Protein AF-A0A528D653-F1 (afdb_monomer_lite)

pLDDT: mean 91.28, std 4.65, range [61.47, 96.19]

Structure (mmCIF, N/CA/C/O backbone):
data_AF-A0A528D653-F1
#
_entry.id   AF-A0A528D653-F1
#
loop_
_atom_site.group_PDB
_atom_site.id
_atom_site.type_symbol
_atom_site.label_atom_id
_atom_site.label_alt_id
_atom_site.label_comp_id
_atom_site.label_asym_id
_atom_site.label_entity_id
_atom_site.label_seq_id
_atom_site.pdbx_PDB_ins_code
_atom_site.Cartn_x
_atom_site.Cartn_y
_atom_site.Cartn_z
_atom_site.occupancy
_atom_site.B_iso_or_equiv
_atom_site.auth_seq_id
_atom_site.auth_comp_id
_atom_site.auth_asym_id
_atom_site.auth_atom_id
_atom_site.pdbx_PDB_model_num
ATOM 1 N N . ALA A 1 1 ? -11.734 2.068 1.408 1.00 84.12 1 ALA A N 1
ATOM 2 C CA . ALA A 1 1 ? -11.785 2.828 2.677 1.00 84.12 1 ALA A CA 1
ATOM 3 C C . ALA A 1 1 ? -11.985 1.826 3.801 1.00 84.12 1 ALA A C 1
ATOM 5 O O . ALA A 1 1 ? -12.620 0.812 3.550 1.00 84.12 1 ALA A O 1
ATOM 6 N N . VAL A 1 2 ? -11.431 2.078 4.983 1.00 90.12 2 VAL A N 1
ATOM 7 C CA . VAL A 1 2 ? -11.608 1.232 6.172 1.00 90.12 2 VAL A CA 1
ATOM 8 C C . VAL A 1 2 ? -12.634 1.899 7.080 1.00 90.12 2 VAL A C 1
ATOM 10 O O . VAL A 1 2 ? -12.508 3.092 7.370 1.00 90.12 2 VAL A O 1
ATOM 13 N N . LEU A 1 3 ? -13.650 1.144 7.496 1.00 93.19 3 LEU A N 1
ATOM 14 C CA . LEU A 1 3 ? -14.694 1.608 8.404 1.00 93.19 3 LEU A CA 1
ATOM 15 C C . LEU A 1 3 ? -14.457 1.024 9.793 1.00 93.19 3 LEU A C 1
ATOM 17 O O . LEU A 1 3 ? -14.162 -0.159 9.933 1.00 93.19 3 LEU A O 1
ATOM 21 N N . ILE A 1 4 ? -14.611 1.856 10.818 1.00 92.31 4 ILE A N 1
ATOM 22 C CA . ILE A 1 4 ? -14.601 1.417 12.212 1.00 92.31 4 ILE A CA 1
ATOM 23 C C . ILE A 1 4 ? -16.040 1.454 12.704 1.00 92.31 4 ILE A C 1
ATOM 25 O O . ILE A 1 4 ? -16.659 2.522 12.732 1.00 92.31 4 ILE A O 1
ATOM 29 N N . LEU A 1 5 ? -16.559 0.294 13.092 1.00 94.25 5 LEU A N 1
ATOM 30 C CA . LEU A 1 5 ? -17.911 0.133 13.617 1.00 94.25 5 LEU A CA 1
ATOM 31 C C . LEU A 1 5 ? -17.890 0.035 15.147 1.00 94.25 5 LEU A C 1
ATOM 33 O O . LEU A 1 5 ? -16.876 -0.326 15.750 1.00 94.25 5 LEU A O 1
ATOM 37 N N . ASP A 1 6 ? -19.003 0.381 15.786 1.00 90.88 6 ASP A N 1
ATOM 38 C CA . ASP A 1 6 ? -19.249 0.032 17.184 1.00 90.88 6 ASP A CA 1
ATOM 39 C C . ASP A 1 6 ? -19.882 -1.360 17.336 1.00 90.88 6 ASP A C 1
ATOM 41 O O . ASP A 1 6 ? -20.152 -2.060 16.362 1.00 90.88 6 ASP A O 1
ATOM 45 N N . GLU A 1 7 ? -20.127 -1.768 18.582 1.00 89.81 7 GLU A N 1
ATOM 46 C CA . GLU A 1 7 ? -20.712 -3.073 18.924 1.00 89.81 7 GLU A CA 1
ATOM 47 C C . GLU A 1 7 ? -22.117 -3.284 18.338 1.00 89.81 7 GLU A C 1
ATOM 49 O O . GLU A 1 7 ? -22.568 -4.420 18.217 1.00 89.81 7 GLU A O 1
ATOM 54 N N . THR A 1 8 ? -22.805 -2.204 17.958 1.00 91.44 8 THR A N 1
ATOM 55 C CA . THR A 1 8 ? -24.137 -2.238 17.340 1.00 91.44 8 THR A CA 1
ATOM 56 C C . THR A 1 8 ? -24.085 -2.184 15.810 1.00 91.44 8 THR A C 1
ATOM 58 O O . THR A 1 8 ? -25.129 -2.164 15.161 1.00 91.44 8 THR A O 1
ATOM 61 N N . GLY A 1 9 ? -22.881 -2.164 15.224 1.00 87.88 9 GLY A N 1
ATOM 62 C CA . GLY A 1 9 ? -22.661 -2.068 13.780 1.00 87.88 9 GLY A CA 1
ATOM 63 C C . GLY A 1 9 ? -22.779 -0.648 13.225 1.00 87.88 9 GLY A C 1
ATOM 64 O O . GLY A 1 9 ? -22.770 -0.466 12.007 1.00 87.88 9 GLY A O 1
ATOM 65 N N . LYS A 1 10 ? -22.885 0.374 14.083 1.00 92.88 10 LYS A N 1
ATOM 66 C CA . LYS A 1 10 ? -22.959 1.768 13.642 1.00 92.88 10 LYS A CA 1
ATOM 67 C C . LYS A 1 10 ? -21.561 2.306 13.348 1.00 92.88 10 LYS A C 1
ATOM 69 O O . LYS A 1 10 ? -20.612 2.068 14.094 1.00 92.88 10 LYS A O 1
ATOM 74 N N . GLU A 1 11 ? -21.442 3.069 12.266 1.00 91.31 11 GLU A N 1
ATOM 75 C CA . GLU A 1 11 ? -20.186 3.700 11.864 1.00 91.31 11 GLU A CA 1
ATOM 76 C C . GLU A 1 11 ? -19.713 4.726 12.905 1.00 91.31 11 GLU A C 1
ATOM 78 O O . GLU A 1 11 ? -20.441 5.651 13.278 1.00 91.31 11 GLU A O 1
ATOM 83 N N . ARG A 1 12 ? -18.466 4.570 13.358 1.00 91.81 12 ARG A N 1
ATOM 84 C CA . ARG A 1 12 ? -17.766 5.533 14.218 1.00 91.81 12 ARG A CA 1
ATOM 85 C C . ARG A 1 12 ? -16.777 6.396 13.455 1.00 91.81 12 ARG A C 1
ATOM 87 O O . ARG A 1 12 ? -16.592 7.557 13.814 1.00 91.81 12 ARG A O 1
ATOM 94 N N . ALA A 1 13 ? -16.109 5.826 12.458 1.00 89.81 13 ALA A N 1
ATOM 95 C CA . ALA A 1 13 ? -15.137 6.534 11.643 1.00 89.81 13 ALA A CA 1
ATOM 96 C C . ALA A 1 13 ? -14.966 5.861 10.282 1.00 89.81 13 ALA A C 1
ATOM 98 O O . ALA A 1 13 ? -15.038 4.637 10.166 1.00 89.81 13 ALA A O 1
ATOM 99 N N . THR A 1 14 ? -14.638 6.677 9.284 1.00 92.38 14 THR A N 1
ATOM 100 C CA . THR A 1 14 ? -14.236 6.235 7.952 1.00 92.38 14 THR A CA 1
ATOM 101 C C . THR A 1 14 ? -12.858 6.792 7.625 1.00 92.38 14 THR A C 1
ATOM 103 O O . THR A 1 14 ? -12.600 7.993 7.741 1.00 92.38 14 THR A O 1
ATOM 106 N N . HIS A 1 15 ? -11.953 5.905 7.225 1.00 90.62 15 HIS A N 1
ATOM 107 C CA . HIS A 1 15 ? -10.600 6.249 6.814 1.00 90.62 15 HIS A CA 1
ATOM 108 C C . HIS A 1 15 ? -10.419 5.895 5.340 1.00 90.62 15 HIS A C 1
ATOM 110 O O . HIS A 1 15 ? -10.507 4.733 4.933 1.00 90.62 15 HIS A O 1
ATOM 116 N N . ARG A 1 16 ? -10.160 6.902 4.501 1.00 89.62 16 ARG A N 1
ATOM 117 C CA . ARG A 1 16 ? -9.765 6.658 3.110 1.00 89.62 16 ARG A CA 1
ATOM 118 C C . ARG A 1 16 ? -8.355 6.074 3.105 1.00 89.62 16 ARG A C 1
ATOM 120 O O . ARG A 1 16 ? -7.462 6.628 3.731 1.00 89.62 16 ARG A O 1
ATOM 127 N N . VAL A 1 17 ? -8.186 4.960 2.403 1.00 91.19 17 VAL A N 1
ATOM 128 C CA . VAL A 1 17 ? -6.912 4.248 2.269 1.00 91.19 17 VAL A CA 1
ATOM 129 C C . VAL A 1 17 ? -6.468 4.390 0.821 1.00 91.19 17 VAL A C 1
ATOM 131 O O . VAL A 1 17 ? -7.280 4.179 -0.084 1.00 91.19 17 VAL A O 1
ATOM 134 N N . ALA A 1 18 ? -5.225 4.817 0.613 1.00 91.81 18 ALA A N 1
ATOM 135 C CA . ALA A 1 18 ? -4.655 5.035 -0.712 1.00 91.81 18 ALA A CA 1
ATOM 136 C C . ALA A 1 18 ? -4.257 3.705 -1.376 1.00 91.81 18 ALA A C 1
ATOM 138 O O . ALA A 1 18 ? -4.016 2.707 -0.693 1.00 91.81 18 ALA A O 1
ATOM 139 N N . TYR A 1 19 ? -4.155 3.689 -2.706 1.00 90.56 19 TYR A N 1
ATOM 140 C CA . TYR A 1 19 ? -3.624 2.529 -3.423 1.00 90.56 19 TYR A CA 1
ATOM 141 C C . TYR A 1 19 ? -2.177 2.246 -3.003 1.00 90.56 19 TYR A C 1
ATOM 143 O O . TYR A 1 19 ? -1.384 3.171 -2.837 1.00 90.56 19 TYR A O 1
ATOM 151 N N . GLY A 1 20 ? -1.863 0.967 -2.804 1.00 90.62 20 GLY A N 1
ATOM 152 C CA . GLY A 1 20 ? -0.569 0.523 -2.293 1.00 90.62 20 GLY A CA 1
ATOM 153 C C . GLY A 1 20 ? -0.309 0.841 -0.821 1.00 90.62 20 GLY A C 1
ATOM 154 O O . GLY A 1 20 ? 0.817 0.674 -0.362 1.00 90.62 20 GLY A O 1
ATOM 155 N N . SER A 1 21 ? -1.331 1.260 -0.064 1.00 92.94 21 SER A N 1
ATOM 156 C CA . SER A 1 21 ? -1.215 1.303 1.395 1.00 92.94 21 SER A CA 1
ATOM 157 C C . SER A 1 21 ? -1.026 -0.104 1.944 1.00 92.94 21 SER A C 1
ATOM 159 O O . SER A 1 21 ? -1.730 -1.037 1.550 1.00 92.94 21 SER A O 1
ATOM 161 N N . ARG A 1 22 ? -0.145 -0.239 2.929 1.00 93.12 22 ARG A N 1
ATOM 162 C CA . ARG A 1 22 ? -0.054 -1.444 3.743 1.00 93.12 22 ARG A CA 1
ATOM 163 C C . ARG A 1 22 ? -1.111 -1.378 4.837 1.00 93.12 22 ARG A C 1
ATOM 165 O O . ARG A 1 22 ? -1.166 -0.407 5.589 1.00 93.12 22 ARG A O 1
ATOM 172 N N . ILE A 1 23 ? -1.940 -2.410 4.927 1.00 94.12 23 ILE A N 1
ATOM 173 C CA . ILE A 1 23 ? -2.979 -2.544 5.951 1.00 94.12 23 ILE A CA 1
ATOM 174 C C . ILE A 1 23 ? -2.454 -3.476 7.054 1.00 94.12 23 ILE A C 1
ATOM 176 O O . ILE A 1 23 ? -1.774 -4.458 6.763 1.00 94.12 23 ILE A O 1
ATOM 180 N N . PHE A 1 24 ? -2.719 -3.131 8.315 1.00 94.62 24 PHE A N 1
ATOM 181 C CA . PHE A 1 24 ? -2.226 -3.851 9.504 1.00 94.62 24 PHE A CA 1
ATOM 182 C C . PHE A 1 24 ? -3.311 -4.605 10.276 1.00 94.62 24 PHE A C 1
ATOM 184 O O . PHE A 1 24 ? -3.040 -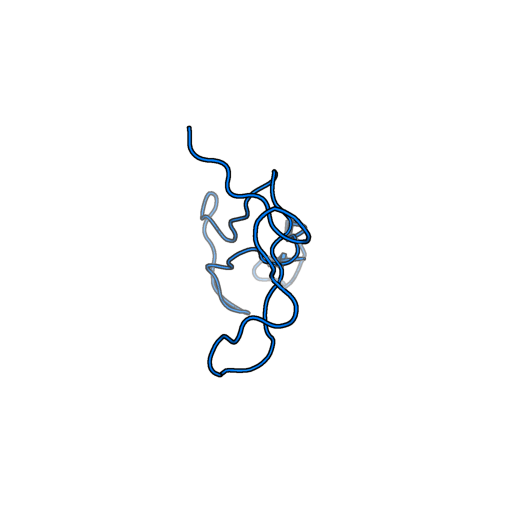5.135 11.351 1.00 94.62 24 PHE A O 1
ATOM 191 N N . VAL A 1 25 ? -4.539 -4.568 9.779 1.00 94.12 25 VAL A N 1
ATOM 192 C CA . VAL A 1 25 ? -5.721 -5.147 10.411 1.00 94.12 25 VAL A CA 1
ATOM 193 C C . VAL A 1 25 ? -6.508 -5.904 9.358 1.00 94.12 25 VAL A C 1
ATOM 195 O O . VAL A 1 25 ? -6.584 -5.455 8.210 1.00 94.12 25 VAL A O 1
ATOM 198 N N . ASP A 1 26 ? -7.096 -7.017 9.760 1.00 93.56 26 ASP A N 1
ATOM 199 C CA . ASP A 1 26 ? -7.965 -7.808 8.904 1.00 93.56 26 ASP A CA 1
ATOM 200 C C . ASP A 1 26 ? -9.431 -7.385 9.075 1.00 93.56 26 ASP A C 1
ATOM 202 O O . ASP A 1 26 ? -9.803 -6.637 9.989 1.00 93.56 26 ASP A O 1
ATOM 206 N N . ASP A 1 27 ? -10.289 -7.835 8.161 1.00 92.88 27 ASP A N 1
ATOM 207 C CA . ASP A 1 27 ? -11.725 -7.597 8.287 1.00 92.88 27 ASP A CA 1
ATOM 208 C C . ASP A 1 27 ? -12.279 -8.272 9.552 1.00 92.88 27 ASP A C 1
ATOM 210 O O . ASP A 1 27 ? -12.003 -9.438 9.835 1.00 92.88 27 ASP A O 1
ATOM 214 N N . GLY A 1 28 ? -13.062 -7.521 10.328 1.00 92.25 28 GLY A N 1
ATOM 215 C CA . GLY A 1 28 ? -13.612 -7.976 11.607 1.00 92.25 28 GLY A CA 1
ATOM 216 C C . GLY A 1 28 ? -12.684 -7.828 12.821 1.00 92.25 28 GLY A C 1
ATOM 217 O O . GLY A 1 28 ? -13.115 -8.120 13.943 1.00 92.25 28 GLY A O 1
ATOM 218 N N . ASP A 1 29 ? -11.455 -7.333 12.651 1.00 93.8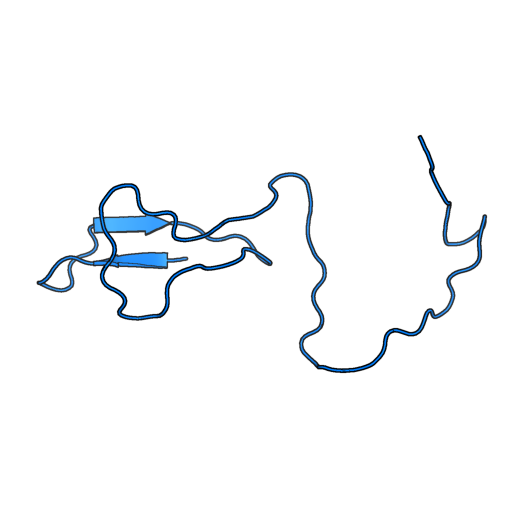8 29 ASP A N 1
ATOM 219 C CA . ASP A 1 29 ? -10.543 -7.124 13.775 1.00 93.88 29 ASP A CA 1
ATOM 220 C C . ASP A 1 29 ? -11.041 -6.066 14.770 1.00 93.88 29 ASP A C 1
ATOM 222 O O . ASP A 1 29 ? -11.545 -4.991 14.424 1.00 93.88 29 ASP A O 1
ATOM 226 N N . LYS A 1 30 ? -10.821 -6.337 16.062 1.00 92.94 30 LYS A N 1
ATOM 227 C CA . LYS A 1 30 ? -11.076 -5.363 17.129 1.00 92.94 30 LYS A CA 1
ATOM 228 C C . LYS A 1 30 ? -9.911 -4.387 17.237 1.00 92.94 30 LYS A C 1
ATOM 230 O O . LYS A 1 30 ? -8.825 -4.750 17.685 1.00 92.94 30 LYS A O 1
ATOM 235 N N . VAL A 1 31 ? -10.168 -3.121 16.923 1.00 92.44 31 VAL A N 1
ATOM 236 C CA . VAL A 1 31 ? -9.166 -2.049 16.993 1.00 92.44 31 VAL A CA 1
ATOM 237 C C . VAL A 1 31 ? -9.332 -1.173 18.234 1.00 92.44 31 VAL A C 1
ATOM 239 O O . VAL A 1 31 ? -10.444 -0.874 18.676 1.00 92.44 31 VAL A O 1
ATOM 242 N N . LYS A 1 32 ? -8.212 -0.728 18.809 1.00 92.94 32 LYS A N 1
ATOM 243 C CA . LYS A 1 32 ? -8.197 0.241 19.918 1.00 92.94 32 LYS A CA 1
ATOM 244 C C . LYS A 1 32 ? -8.015 1.662 19.392 1.00 92.94 32 LYS A C 1
ATOM 246 O O . LYS A 1 32 ? -7.407 1.891 18.348 1.00 92.94 32 LYS A O 1
ATOM 251 N N . ARG A 1 33 ? -8.481 2.654 20.155 1.00 90.38 33 ARG A N 1
ATOM 252 C CA . ARG A 1 33 ? -8.219 4.063 19.832 1.00 90.38 33 ARG A CA 1
ATOM 253 C C . ARG A 1 33 ? -6.707 4.313 19.774 1.00 90.38 33 ARG A C 1
ATOM 255 O O . ARG A 1 33 ? -5.995 3.978 20.714 1.00 90.38 33 ARG A O 1
ATOM 262 N N . GLY A 1 34 ? -6.247 4.931 18.686 1.00 90.38 34 GLY A N 1
ATOM 263 C CA . GLY A 1 34 ? -4.831 5.236 18.454 1.00 90.38 34 GLY A CA 1
ATOM 264 C C . GLY A 1 34 ? -4.026 4.100 17.813 1.00 90.38 34 GLY A C 1
ATOM 265 O O . GLY A 1 34 ? -2.843 4.286 17.545 1.00 90.38 34 GLY A O 1
ATOM 266 N N . GLN A 1 35 ? -4.640 2.946 17.538 1.00 93.31 35 G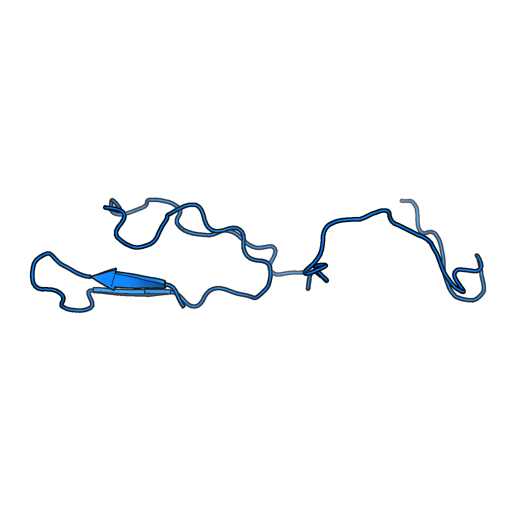LN A N 1
ATOM 267 C CA . GLN A 1 35 ? -3.989 1.863 16.806 1.00 93.31 35 GLN A CA 1
ATOM 268 C C . GLN A 1 35 ? -3.755 2.260 15.344 1.00 93.31 35 GLN A C 1
ATOM 270 O O . GLN A 1 35 ? -4.639 2.806 14.683 1.00 93.31 35 GLN A O 1
ATOM 275 N N . ARG A 1 36 ? -2.558 1.964 14.830 1.00 93.06 36 ARG A N 1
ATOM 276 C CA . ARG A 1 36 ? -2.237 2.125 13.411 1.00 93.06 36 ARG A CA 1
ATOM 277 C C . ARG A 1 36 ? -2.943 1.027 12.615 1.00 93.06 36 ARG A C 1
ATOM 279 O O . ARG A 1 36 ? -2.700 -0.147 12.865 1.00 93.06 36 ARG A O 1
ATOM 286 N N . ILE A 1 37 ? -3.801 1.423 11.676 1.00 93.88 37 ILE A N 1
ATOM 287 C CA . ILE A 1 37 ? -4.588 0.501 10.836 1.00 93.88 37 ILE A CA 1
ATOM 288 C C . ILE A 1 37 ? -4.055 0.393 9.404 1.00 93.88 37 ILE A C 1
ATOM 290 O O . ILE A 1 37 ? -4.212 -0.641 8.765 1.00 93.88 37 ILE A O 1
ATOM 294 N N . ALA A 1 38 ? -3.407 1.445 8.904 1.00 93.75 38 ALA A N 1
ATOM 295 C CA . ALA A 1 38 ? -2.794 1.477 7.585 1.00 93.75 38 ALA A CA 1
ATOM 296 C C . ALA A 1 38 ? -1.620 2.462 7.565 1.00 93.75 38 ALA A C 1
ATOM 298 O O . ALA A 1 38 ? -1.600 3.422 8.343 1.00 93.75 38 ALA A O 1
ATOM 299 N N . GLU A 1 39 ? -0.670 2.238 6.665 1.00 92.94 39 GLU A N 1
ATOM 300 C CA . GLU A 1 39 ? 0.391 3.185 6.324 1.00 92.94 39 GLU A CA 1
ATOM 301 C C . GLU A 1 39 ? 0.576 3.263 4.812 1.00 92.94 39 GLU A C 1
ATOM 303 O O . GLU A 1 39 ? 0.344 2.295 4.087 1.00 92.94 39 GLU A O 1
ATOM 308 N N . TRP A 1 40 ? 0.991 4.431 4.341 1.00 92.62 40 TRP A N 1
ATOM 309 C CA . TRP A 1 40 ? 1.347 4.667 2.950 1.00 92.62 40 TRP A CA 1
ATOM 310 C C . TRP A 1 40 ? 2.362 5.805 2.875 1.00 92.62 40 TRP A C 1
ATOM 312 O O . TRP A 1 40 ? 2.459 6.622 3.796 1.00 92.62 40 TRP A O 1
ATOM 322 N N . ASP A 1 41 ? 3.096 5.864 1.770 1.00 91.69 41 ASP A N 1
ATOM 323 C CA . ASP A 1 41 ? 3.951 6.998 1.438 1.00 91.69 41 ASP A CA 1
ATOM 324 C C . ASP A 1 41 ? 3.117 8.066 0.699 1.00 91.69 41 ASP A C 1
ATOM 326 O O . ASP A 1 41 ? 2.528 7.768 -0.342 1.00 91.69 41 ASP A O 1
ATOM 330 N N . PRO A 1 42 ? 3.002 9.302 1.220 1.00 90.12 42 PRO A N 1
ATOM 331 C CA . PRO A 1 42 ? 2.224 10.357 0.575 1.00 90.12 42 PRO A CA 1
ATOM 332 C C . PRO A 1 42 ? 2.910 10.975 -0.655 1.00 90.12 42 PRO A C 1
ATOM 334 O O . PRO A 1 42 ? 2.253 11.720 -1.386 1.00 90.12 42 PRO A O 1
ATOM 337 N N . TYR A 1 43 ? 4.197 10.703 -0.886 1.00 92.12 43 TYR A N 1
ATOM 338 C CA . TYR A 1 43 ? 4.985 11.310 -1.964 1.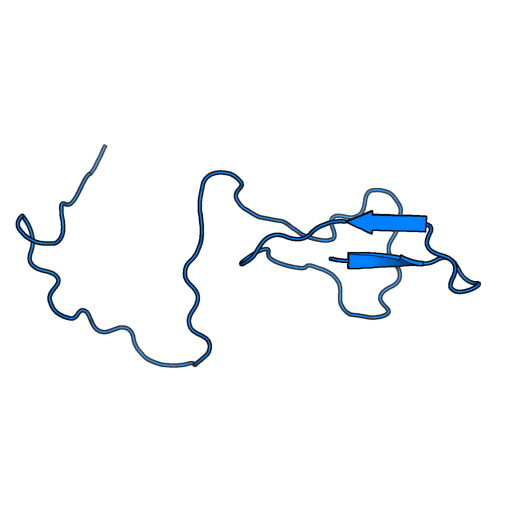00 92.12 43 TYR A CA 1
ATOM 339 C C . TYR A 1 43 ? 5.181 10.391 -3.167 1.00 92.12 43 TYR A C 1
ATOM 341 O O . TYR A 1 43 ? 5.612 10.852 -4.225 1.00 92.12 43 TYR A O 1
ATOM 349 N N . THR A 1 44 ? 4.837 9.110 -3.041 1.00 88.31 44 THR A N 1
ATOM 350 C CA . THR A 1 44 ? 5.011 8.128 -4.111 1.00 88.31 44 THR A CA 1
ATOM 351 C C . THR A 1 44 ? 3.693 7.452 -4.475 1.00 88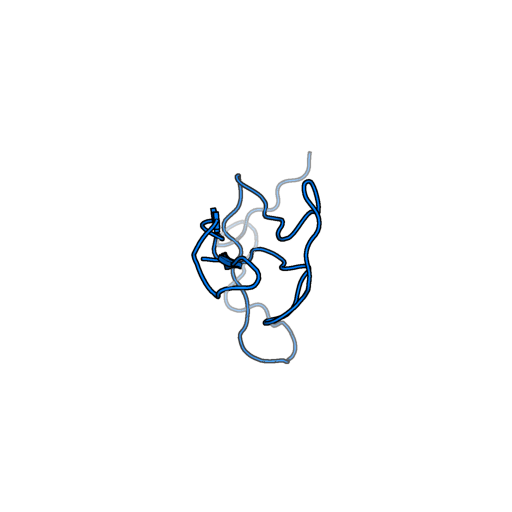.31 44 THR A C 1
ATOM 353 O O . THR A 1 44 ? 2.763 7.335 -3.679 1.00 88.31 44 THR A O 1
ATOM 356 N N . ARG A 1 45 ? 3.583 7.036 -5.740 1.00 89.69 45 ARG A N 1
ATOM 357 C CA . ARG A 1 45 ? 2.473 6.214 -6.236 1.00 89.69 45 ARG A CA 1
ATOM 358 C C . ARG A 1 45 ? 3.050 4.862 -6.639 1.00 89.69 45 ARG A C 1
ATOM 360 O O . ARG A 1 45 ? 3.649 4.787 -7.711 1.00 89.69 45 ARG A O 1
ATOM 367 N N . PRO A 1 46 ? 2.933 3.828 -5.791 1.00 91.75 46 PRO A N 1
ATOM 368 C CA . PRO A 1 46 ? 3.525 2.535 -6.094 1.00 91.75 46 PRO A CA 1
ATOM 369 C C . PRO A 1 46 ? 2.811 1.884 -7.280 1.00 91.75 46 PRO A C 1
ATOM 371 O O . PRO A 1 46 ? 1.606 2.056 -7.467 1.00 91.75 46 PRO A O 1
ATOM 374 N N . ILE A 1 47 ? 3.560 1.106 -8.057 1.00 92.12 47 ILE A N 1
ATOM 375 C CA . ILE A 1 47 ? 3.032 0.199 -9.078 1.00 92.12 47 ILE A CA 1
ATOM 376 C C . ILE A 1 47 ? 3.236 -1.214 -8.531 1.00 92.12 47 ILE A C 1
ATOM 378 O O . ILE A 1 47 ? 4.350 -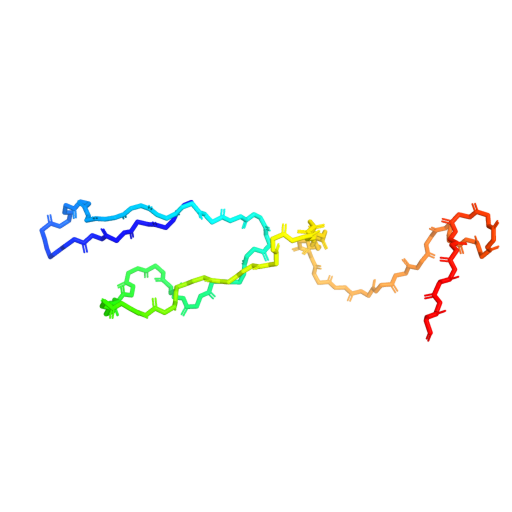1.573 -8.159 1.00 92.12 47 ILE A O 1
ATOM 382 N N . LEU A 1 48 ? 2.157 -1.992 -8.431 1.00 92.56 48 LEU A N 1
ATOM 383 C CA . LEU A 1 48 ? 2.167 -3.332 -7.840 1.00 92.56 48 LEU A CA 1
ATOM 384 C C . LEU A 1 48 ? 1.778 -4.361 -8.898 1.00 92.56 48 LEU A C 1
ATOM 386 O O . LEU A 1 48 ? 0.864 -4.121 -9.683 1.00 92.56 48 LEU A O 1
ATOM 390 N N . THR A 1 49 ? 2.469 -5.499 -8.896 1.00 94.81 49 THR A N 1
ATOM 391 C CA . THR A 1 49 ? 2.068 -6.677 -9.670 1.00 94.81 49 THR A CA 1
ATOM 392 C C . THR A 1 49 ? 0.961 -7.425 -8.932 1.00 94.81 49 THR A C 1
ATOM 394 O O . THR A 1 49 ? 1.023 -7.586 -7.714 1.00 94.81 49 THR A O 1
ATOM 397 N N . GLU A 1 50 ? -0.043 -7.897 -9.665 1.00 93.81 50 GLU A N 1
ATOM 398 C CA . GLU A 1 50 ? -1.119 -8.739 -9.123 1.00 93.81 50 GLU A CA 1
ATOM 399 C C . GLU A 1 50 ? -0.719 -10.218 -9.050 1.00 93.81 50 GLU A C 1
ATOM 401 O O . GLU A 1 50 ? -1.403 -11.020 -8.415 1.00 93.81 50 GLU A O 1
ATOM 406 N N . ILE A 1 51 ? 0.387 -10.582 -9.706 1.00 95.81 51 ILE A N 1
ATOM 407 C CA . ILE A 1 51 ? 0.865 -11.958 -9.812 1.00 95.81 51 ILE A CA 1
ATOM 408 C C . ILE A 1 51 ? 2.283 -12.109 -9.271 1.00 95.81 51 ILE A C 1
ATOM 410 O O . ILE A 1 51 ? 3.113 -11.198 -9.346 1.00 95.81 51 ILE A O 1
ATOM 414 N N . GLU A 1 52 ? 2.560 -13.308 -8.772 1.00 96.19 52 GLU A N 1
ATOM 415 C CA . GLU A 1 52 ? 3.905 -13.745 -8.419 1.00 96.19 52 GLU A CA 1
ATOM 416 C C . GLU A 1 52 ? 4.719 -14.066 -9.679 1.00 96.19 52 GLU A C 1
ATOM 418 O O . GLU A 1 52 ? 4.181 -14.494 -10.703 1.00 96.19 52 GLU A O 1
ATOM 423 N N . GLY A 1 53 ? 6.039 -13.882 -9.616 1.00 95.50 53 GLY A N 1
ATOM 424 C CA . GLY A 1 53 ? 6.900 -14.143 -10.762 1.00 95.50 53 GLY A CA 1
ATOM 425 C C . GLY A 1 53 ? 8.337 -13.681 -10.571 1.00 95.50 53 GLY A C 1
ATOM 426 O O . GLY A 1 53 ? 8.830 -13.536 -9.453 1.00 95.50 53 GLY A O 1
ATOM 427 N N . LYS A 1 54 ? 9.022 -13.465 -11.695 1.00 95.44 54 LYS A N 1
ATOM 428 C CA . LYS A 1 54 ? 10.379 -12.913 -11.745 1.00 95.44 54 LYS A CA 1
ATOM 429 C C . LYS A 1 54 ? 10.358 -11.607 -12.524 1.00 95.44 54 LYS A C 1
ATOM 431 O O . LYS A 1 54 ? 9.643 -11.494 -13.514 1.00 95.44 54 LYS A O 1
ATOM 436 N N . VAL A 1 55 ? 11.162 -10.647 -12.083 1.00 95.00 55 VAL A N 1
ATOM 437 C CA . VAL A 1 55 ? 11.319 -9.363 -12.770 1.00 95.00 55 VAL A CA 1
ATOM 438 C C . VAL A 1 55 ? 12.201 -9.559 -14.002 1.00 95.00 55 VAL A C 1
ATOM 440 O O . VAL A 1 55 ? 13.255 -10.189 -13.915 1.00 95.00 55 VAL A O 1
ATOM 443 N N . ALA A 1 56 ? 11.774 -9.005 -15.132 1.00 94.19 56 ALA A N 1
ATOM 444 C CA . ALA A 1 56 ? 12.580 -8.855 -16.334 1.00 94.19 56 ALA A CA 1
ATOM 445 C C . ALA A 1 56 ? 12.459 -7.408 -16.813 1.00 94.19 56 ALA A C 1
ATOM 447 O O . ALA A 1 56 ? 11.376 -6.826 -16.779 1.00 94.19 56 ALA A O 1
ATOM 448 N N . PHE A 1 57 ? 13.581 -6.828 -17.217 1.00 94.38 57 PHE A N 1
ATOM 449 C CA . PHE A 1 57 ? 13.612 -5.499 -17.805 1.00 94.38 57 PHE A CA 1
ATOM 450 C C . PHE A 1 57 ? 13.404 -5.609 -19.313 1.00 94.38 57 PHE A C 1
ATOM 452 O O . PHE A 1 57 ? 14.104 -6.370 -19.978 1.00 94.38 57 PHE A O 1
ATOM 459 N N . GLU A 1 58 ? 12.444 -4.852 -19.832 1.00 93.88 58 GLU A N 1
ATOM 460 C CA . GLU A 1 58 ? 12.128 -4.761 -21.256 1.00 93.88 58 GLU A CA 1
ATOM 461 C C . GLU A 1 58 ? 12.284 -3.299 -21.679 1.00 93.88 58 GLU A C 1
ATOM 463 O O . GLU A 1 58 ? 11.805 -2.401 -20.987 1.00 93.88 58 GLU A O 1
ATOM 468 N N . ASP A 1 59 ? 13.035 -3.063 -22.757 1.00 92.12 59 ASP A N 1
ATOM 469 C CA . ASP A 1 59 ? 13.301 -1.737 -23.336 1.00 92.12 59 ASP A CA 1
ATOM 470 C C . ASP A 1 59 ? 13.875 -0.673 -22.376 1.00 92.12 59 ASP A C 1
ATOM 472 O O . ASP A 1 59 ? 13.784 0.535 -22.612 1.00 92.12 59 ASP A O 1
ATOM 476 N N . LEU A 1 60 ? 14.537 -1.113 -21.304 1.00 91.44 60 LEU A N 1
ATOM 477 C CA . LEU A 1 60 ? 15.264 -0.262 -20.362 1.00 91.44 60 LEU A CA 1
ATOM 478 C C . LEU A 1 60 ? 16.727 -0.137 -20.825 1.00 91.44 60 LEU A C 1
ATOM 480 O O . LEU A 1 60 ? 17.550 -1.020 -20.586 1.00 91.44 60 LEU A O 1
ATOM 484 N N . VAL A 1 61 ? 17.033 0.958 -21.523 1.00 91.88 61 VAL A N 1
ATOM 485 C CA . VAL A 1 61 ? 18.346 1.308 -22.074 1.00 91.88 61 VAL A CA 1
ATOM 486 C C . VAL A 1 61 ? 18.860 2.550 -21.352 1.00 91.88 61 VAL A C 1
ATOM 488 O O . VAL A 1 61 ? 18.227 3.609 -21.392 1.00 91.88 61 VAL A O 1
ATOM 491 N N . ASP A 1 62 ? 20.009 2.415 -20.696 1.00 88.88 62 ASP A N 1
ATOM 492 C CA . ASP A 1 62 ? 20.635 3.496 -19.935 1.00 88.88 62 ASP A CA 1
ATOM 493 C C . ASP A 1 62 ? 20.974 4.706 -20.823 1.00 88.88 62 ASP A C 1
ATOM 495 O O . ASP A 1 62 ? 21.397 4.566 -21.975 1.00 88.88 62 ASP A O 1
ATOM 499 N N . GLY A 1 63 ? 20.716 5.905 -20.308 1.00 87.25 63 GLY A N 1
ATOM 500 C CA . GLY A 1 63 ? 20.844 7.177 -21.019 1.00 87.25 63 GLY A CA 1
ATOM 501 C C . GLY A 1 63 ? 19.794 7.441 -22.109 1.00 87.25 63 GLY A C 1
ATOM 502 O O . GLY A 1 63 ? 19.783 8.544 -22.658 1.00 87.25 63 GLY A O 1
ATOM 503 N N . ILE A 1 64 ? 18.917 6.480 -22.434 1.00 91.62 64 ILE A N 1
ATOM 504 C CA . ILE A 1 64 ? 17.847 6.646 -23.439 1.00 91.62 64 ILE A CA 1
ATOM 505 C C . ILE A 1 64 ? 16.463 6.563 -22.792 1.00 91.62 64 ILE A C 1
ATOM 507 O O . ILE A 1 64 ? 15.683 7.508 -22.896 1.00 91.62 64 ILE A O 1
ATOM 511 N N . SER A 1 65 ? 16.142 5.441 -22.147 1.00 90.94 65 SER A N 1
ATOM 512 C CA . SER A 1 65 ? 14.842 5.209 -21.497 1.00 90.94 65 SER A CA 1
ATOM 513 C C . SER A 1 65 ? 14.934 5.133 -19.974 1.00 90.94 65 SER A C 1
ATOM 515 O O . SER A 1 65 ? 13.919 5.275 -19.293 1.00 90.94 65 SER A O 1
ATOM 517 N N . VAL A 1 66 ? 16.145 4.979 -19.435 1.00 92.75 66 VAL A N 1
ATOM 518 C CA . VAL A 1 66 ? 16.442 5.081 -18.002 1.00 92.75 66 VAL A CA 1
ATOM 519 C C . VAL A 1 66 ? 17.586 6.051 -17.805 1.00 92.75 66 VAL A C 1
ATOM 521 O O . VAL A 1 66 ? 18.523 6.071 -18.594 1.00 92.75 66 VAL A O 1
ATOM 524 N N . GLN A 1 67 ? 17.523 6.830 -16.733 1.00 90.88 67 GLN A N 1
ATOM 525 C CA . GLN A 1 67 ? 18.658 7.602 -16.264 1.00 90.88 67 GLN A CA 1
ATOM 526 C C . GLN A 1 67 ? 18.905 7.258 -14.800 1.00 90.88 67 GLN A C 1
ATOM 528 O O . GLN A 1 67 ? 18.025 7.440 -13.956 1.00 90.88 67 GLN A O 1
ATOM 533 N N . GLU A 1 68 ? 20.100 6.761 -14.501 1.00 86.50 68 GLU A N 1
ATOM 534 C CA . GLU A 1 68 ? 20.526 6.556 -13.123 1.00 86.50 68 GLU A CA 1
ATOM 535 C C . GLU A 1 68 ? 20.810 7.910 -12.461 1.00 86.50 68 GLU A C 1
ATOM 537 O O . GLU A 1 68 ? 21.465 8.785 -13.030 1.00 86.50 68 GLU A O 1
ATOM 542 N N . THR A 1 69 ? 20.280 8.102 -11.256 1.00 84.38 69 THR A N 1
ATOM 543 C CA . THR A 1 69 ? 20.602 9.256 -10.413 1.00 84.38 69 THR A CA 1
ATOM 544 C C . THR A 1 69 ? 21.088 8.719 -9.076 1.00 84.38 69 THR A C 1
ATOM 546 O O . THR A 1 69 ? 20.339 8.025 -8.389 1.00 84.38 69 THR A O 1
ATOM 549 N N . ALA A 1 70 ? 22.335 9.024 -8.730 1.00 76.38 70 ALA A N 1
ATOM 550 C CA . ALA A 1 70 ? 22.915 8.772 -7.418 1.00 76.38 70 ALA A CA 1
ATOM 551 C C . ALA A 1 70 ? 23.257 10.129 -6.789 1.00 76.38 70 ALA A C 1
ATOM 553 O O . ALA A 1 70 ? 23.872 10.961 -7.458 1.00 76.38 70 ALA A O 1
ATOM 554 N N . ASP A 1 71 ? 22.818 10.345 -5.547 1.00 61.47 71 ASP A N 1
ATOM 555 C CA . ASP A 1 71 ? 23.274 11.454 -4.693 1.00 61.47 71 ASP A CA 1
ATOM 556 C C . ASP A 1 71 ? 24.616 11.105 -4.028 1.00 61.47 71 ASP A C 1
ATOM 558 O O . ASP A 1 71 ? 24.779 9.933 -3.603 1.00 61.47 71 ASP A O 1
#

Sequence (71 aa):
AVLILDETGKERATHRVAYGSRIFVDDGDKVKRGQRIAEWDPYTRPILTEIEGKVAFEDLVDGISVQETAD

Radius of gyration: 19.09 Å; chains: 1; bounding box: 47×26×43 Å

Secondary structure (DSSP, 8-state):
-EEEE-TTS-EEEEE---TTPEE-S-TT--PPTT---EE--SS------SS-------S--BTTTB-----

Foldseek 3Di:
DDFDADPVRHTPDDDDDDPPKDADDDPPDDDDPPDDGIDDDPVDDDDDDPDDDDDDDDPDDEPPNDDDDDD